Protein AF-A0A7S2VIK6-F1 (afdb_monomer_lite)

Foldseek 3Di:
DDALQRDPVSLVVVLVVLLPAAAVSNVVVQCVQCVPVDPRHPCCCLPPSHNDVVSSVSSVVSSVVRVVVNCVVVPVPPDPPPDDPPVVVPPPPPDDDDDDDDD

Sequence (103 aa):
RAGLHASRRKQQAVQRLILSTRAEQCTALKKCIDSTGTYHNLYKLVYYDISIPSIRNTVLSHIQRQSRCVREQEGFVAGIKVCSDIDDTLYSSGGKFPAGCDK

Organism: NCBI:txid1333877

pLDDT: mean 77.31, std 17.25, range [43.25, 95.62]

Secondary structure (DSSP, 8-state):
---GGG-HHHHHHHHHHHHH--THHHHHHHHHHHTT-SS--HHHIIIII---HHHHHHHHHHHHHHHHHHHHHS-TTS--------HHHH----S-S------

Radius of gyration: 18.11 Å; chains: 1; bounding box: 46×28×51 Å

Structure (mmCIF, N/CA/C/O backbone):
data_AF-A0A7S2VIK6-F1
#
_entry.id   AF-A0A7S2VIK6-F1
#
loop_
_atom_site.group_PDB
_atom_site.id
_atom_site.type_symbol
_atom_site.label_atom_id
_atom_site.label_alt_id
_atom_site.label_comp_id
_atom_site.label_asym_id
_atom_site.label_entity_id
_atom_site.label_seq_id
_atom_site.pdbx_PDB_ins_code
_atom_site.Cartn_x
_atom_site.Cartn_y
_atom_site.Cartn_z
_atom_site.occupancy
_atom_site.B_iso_or_equiv
_atom_site.auth_seq_id
_atom_site.auth_comp_id
_atom_site.auth_asym_id
_atom_site.auth_atom_id
_atom_site.pdbx_PDB_model_num
ATOM 1 N N . ARG A 1 1 ? 8.064 -10.177 -20.747 1.00 50.22 1 ARG A N 1
ATOM 2 C CA . ARG A 1 1 ? 6.891 -9.433 -20.206 1.00 50.22 1 ARG A CA 1
ATOM 3 C C . ARG A 1 1 ? 7.400 -8.384 -19.220 1.00 50.22 1 ARG A C 1
ATOM 5 O O . ARG A 1 1 ? 8.053 -8.773 -18.267 1.00 50.22 1 ARG A O 1
ATOM 12 N N . ALA A 1 2 ? 7.126 -7.091 -19.417 1.00 64.50 2 ALA A N 1
ATOM 13 C CA . ALA A 1 2 ? 7.516 -6.065 -18.442 1.00 64.50 2 ALA A CA 1
ATOM 14 C C . ALA A 1 2 ? 6.747 -6.249 -17.115 1.00 64.50 2 ALA A C 1
ATOM 16 O O . ALA A 1 2 ? 5.511 -6.374 -17.122 1.00 64.50 2 ALA A O 1
ATOM 17 N N . GLY A 1 3 ? 7.474 -6.308 -15.995 1.00 80.94 3 GLY A N 1
ATOM 18 C CA . GLY A 1 3 ? 6.917 -6.438 -14.644 1.00 80.94 3 GLY A CA 1
ATOM 19 C C . GLY A 1 3 ? 6.100 -5.214 -14.209 1.00 80.94 3 GLY A C 1
ATOM 20 O O . GLY A 1 3 ? 6.080 -4.194 -14.900 1.00 80.94 3 GLY A O 1
ATOM 21 N N . LEU A 1 4 ? 5.407 -5.313 -13.069 1.00 85.94 4 LEU A N 1
ATOM 22 C CA . LEU A 1 4 ? 4.638 -4.203 -12.481 1.00 85.94 4 LEU A CA 1
ATOM 23 C C . LEU A 1 4 ? 5.522 -2.956 -12.272 1.00 85.94 4 LEU A C 1
ATOM 25 O O . LEU A 1 4 ? 5.143 -1.856 -12.675 1.00 85.94 4 LEU A O 1
ATOM 29 N N . HIS A 1 5 ? 6.751 -3.167 -11.798 1.00 88.00 5 HIS A N 1
ATOM 30 C CA . HIS A 1 5 ? 7.761 -2.131 -11.573 1.00 88.00 5 HIS A CA 1
ATOM 31 C C . HIS A 1 5 ? 8.116 -1.302 -12.820 1.00 88.00 5 HIS A C 1
ATOM 33 O O . HIS A 1 5 ? 8.337 -0.098 -12.726 1.00 88.00 5 HIS A O 1
ATOM 39 N N . ALA A 1 6 ? 8.122 -1.913 -14.006 1.00 86.81 6 ALA A N 1
ATOM 40 C CA . ALA A 1 6 ? 8.502 -1.234 -15.248 1.00 86.81 6 ALA A CA 1
ATOM 41 C C . ALA A 1 6 ? 7.316 -0.567 -15.969 1.00 86.81 6 ALA A C 1
ATOM 43 O O . ALA A 1 6 ? 7.509 0.241 -16.873 1.00 86.81 6 ALA A O 1
ATOM 44 N N . SER A 1 7 ? 6.070 -0.910 -15.617 1.00 92.81 7 SER A N 1
ATOM 45 C CA . SER A 1 7 ? 4.889 -0.483 -16.372 1.00 92.81 7 SER A CA 1
ATOM 46 C C . SER A 1 7 ? 4.035 0.523 -15.607 1.00 92.81 7 SER A C 1
ATOM 48 O O . SER A 1 7 ? 3.258 0.159 -14.720 1.00 92.81 7 SER A O 1
ATOM 50 N N . ARG A 1 8 ? 4.072 1.786 -16.050 1.00 91.69 8 ARG A N 1
ATOM 51 C CA . ARG A 1 8 ? 3.228 2.866 -15.510 1.00 91.69 8 ARG A CA 1
ATOM 52 C C . ARG A 1 8 ? 1.738 2.520 -15.523 1.00 91.69 8 ARG A C 1
ATOM 54 O O . ARG A 1 8 ? 1.059 2.718 -14.521 1.00 91.69 8 ARG A O 1
ATOM 61 N N . ARG A 1 9 ? 1.231 1.947 -16.622 1.00 93.38 9 ARG A N 1
ATOM 62 C CA . ARG A 1 9 ? -0.186 1.560 -16.752 1.00 93.38 9 ARG A CA 1
ATOM 63 C C . ARG A 1 9 ? -0.597 0.523 -15.704 1.00 93.38 9 ARG A C 1
ATOM 65 O O . ARG A 1 9 ? -1.699 0.607 -15.166 1.00 93.38 9 ARG A O 1
ATOM 72 N N . LYS A 1 10 ? 0.274 -0.449 -15.406 1.00 93.00 10 LYS A N 1
ATOM 73 C CA . LYS A 1 10 ? 0.003 -1.458 -14.373 1.00 93.00 10 LYS A CA 1
ATOM 74 C C . LYS A 1 10 ? 0.023 -0.837 -12.976 1.00 93.00 10 LYS A C 1
ATOM 76 O O . LYS A 1 10 ? -0.885 -1.104 -12.198 1.00 93.00 10 LYS A O 1
ATOM 81 N N . GLN A 1 11 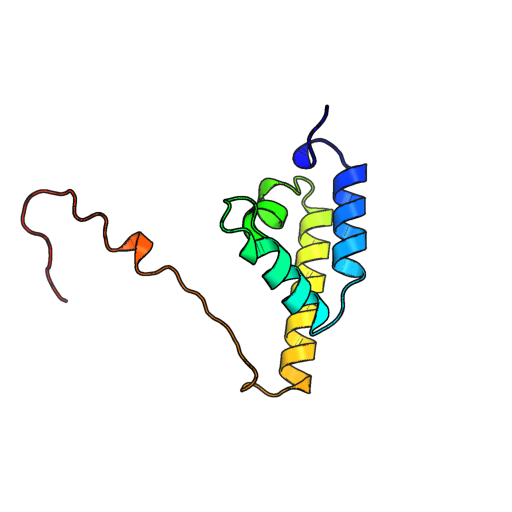? 0.969 0.057 -12.689 1.00 93.88 11 GLN A N 1
ATOM 82 C CA . GLN A 1 11 ? 1.003 0.779 -11.410 1.00 93.88 11 GLN A CA 1
ATOM 83 C C . GLN A 1 11 ? -0.229 1.671 -11.212 1.00 93.88 11 GLN A C 1
ATOM 85 O O . GLN A 1 11 ? -0.812 1.684 -10.135 1.00 93.88 11 GLN A O 1
ATOM 90 N N . GLN A 1 12 ? -0.699 2.346 -12.264 1.00 94.75 12 GLN A N 1
ATOM 91 C CA . GLN A 1 12 ? -1.952 3.110 -12.227 1.00 94.75 12 GLN A CA 1
ATOM 92 C C . GLN A 1 12 ? -3.190 2.217 -12.053 1.00 94.75 12 GLN A C 1
ATOM 94 O O . GLN A 1 12 ? -4.197 2.647 -11.494 1.00 94.75 12 GLN A O 1
ATOM 99 N N . ALA A 1 13 ? -3.163 0.977 -12.544 1.00 93.56 13 ALA A N 1
ATOM 100 C CA . ALA A 1 13 ? -4.231 0.019 -12.271 1.00 93.56 13 ALA A CA 1
ATOM 101 C C . ALA A 1 13 ? -4.242 -0.384 -10.788 1.00 93.56 13 ALA A C 1
ATOM 103 O O . ALA A 1 13 ? -5.298 -0.324 -10.167 1.00 93.56 13 ALA A O 1
ATOM 104 N N . VAL A 1 14 ? -3.074 -0.688 -10.208 1.00 92.75 14 VAL A N 1
ATOM 105 C CA . VAL A 1 14 ? -2.930 -0.961 -8.765 1.00 92.75 14 VAL A CA 1
ATOM 106 C C . VAL A 1 14 ? -3.405 0.227 -7.933 1.00 92.75 14 VAL A C 1
ATOM 108 O O . VAL A 1 14 ? -4.189 0.051 -7.007 1.00 92.75 14 VAL A O 1
ATOM 111 N N . GLN A 1 15 ? -3.010 1.445 -8.308 1.00 94.31 15 GLN A N 1
ATOM 112 C CA . GLN A 1 15 ? -3.493 2.670 -7.680 1.00 94.31 15 GLN A CA 1
ATOM 113 C C . GLN A 1 15 ? -5.022 2.725 -7.670 1.00 94.31 15 GLN A C 1
ATOM 115 O O . GLN A 1 15 ? -5.618 2.881 -6.612 1.00 94.31 15 GLN A O 1
ATOM 120 N N . ARG A 1 16 ? -5.668 2.561 -8.830 1.00 94.12 16 ARG A N 1
ATOM 121 C CA . ARG A 1 16 ? -7.134 2.602 -8.933 1.00 94.12 16 ARG A CA 1
ATOM 122 C C . ARG A 1 16 ? -7.810 1.530 -8.079 1.00 94.12 16 ARG A C 1
ATOM 124 O O . ARG A 1 16 ? -8.808 1.834 -7.437 1.00 94.12 16 ARG A O 1
ATOM 131 N N . LEU A 1 17 ? -7.250 0.321 -8.033 1.00 92.75 17 LEU A N 1
ATOM 132 C CA . LEU A 1 17 ? -7.753 -0.755 -7.177 1.00 92.75 17 LEU A CA 1
ATOM 133 C C . LEU A 1 17 ? -7.679 -0.364 -5.699 1.00 92.75 17 LEU A C 1
ATOM 135 O O . LEU A 1 17 ? -8.692 -0.412 -5.010 1.00 92.75 17 LEU A O 1
ATOM 139 N N . ILE A 1 18 ? -6.525 0.107 -5.220 1.00 91.69 18 ILE A N 1
ATOM 140 C CA . ILE A 1 18 ? -6.372 0.495 -3.811 1.00 91.69 18 ILE A CA 1
ATOM 141 C C . ILE A 1 18 ? -7.282 1.683 -3.471 1.00 91.69 18 ILE A C 1
ATOM 143 O O . ILE A 1 18 ? -7.980 1.651 -2.458 1.00 91.69 18 ILE A O 1
ATOM 147 N N . LEU A 1 19 ? -7.349 2.696 -4.340 1.00 93.25 19 LEU A N 1
ATOM 148 C CA . LEU A 1 19 ? -8.204 3.872 -4.142 1.00 93.25 19 LEU A CA 1
ATOM 149 C C . LEU A 1 19 ? -9.705 3.537 -4.161 1.00 93.25 19 LEU A C 1
ATOM 151 O O . LEU A 1 19 ? -10.494 4.282 -3.583 1.00 93.25 19 LEU A O 1
ATOM 155 N N . SER A 1 20 ? -10.103 2.433 -4.802 1.00 93.00 20 SER A N 1
ATOM 156 C CA . SER A 1 20 ? -11.495 1.966 -4.802 1.00 93.00 20 SER A CA 1
ATOM 157 C C . SER A 1 20 ? -11.929 1.346 -3.470 1.00 93.00 20 SER A C 1
ATOM 159 O O . SER A 1 20 ? -13.121 1.327 -3.173 1.00 93.00 20 SER A O 1
ATOM 161 N N . THR A 1 21 ? -10.981 0.891 -2.644 1.00 90.69 21 THR A N 1
ATOM 162 C CA . THR A 1 21 ? -11.284 0.300 -1.334 1.00 90.69 21 THR A CA 1
ATOM 163 C C . THR A 1 21 ? -11.507 1.366 -0.264 1.00 90.69 21 THR A C 1
ATOM 165 O O . THR A 1 21 ? -10.834 2.404 -0.252 1.00 90.69 21 THR A O 1
ATOM 168 N N . ARG A 1 22 ? -12.454 1.114 0.648 1.00 86.38 22 ARG A N 1
ATOM 169 C CA . ARG A 1 22 ? -12.796 2.022 1.754 1.00 86.38 22 ARG A CA 1
ATOM 170 C C . ARG A 1 22 ? -12.825 1.307 3.103 1.00 86.38 22 ARG A C 1
ATOM 172 O O . ARG A 1 22 ? -13.237 0.154 3.171 1.00 86.38 22 ARG A O 1
ATOM 179 N N . ALA A 1 23 ? -12.425 2.013 4.161 1.00 80.88 23 ALA A N 1
ATOM 180 C CA . ALA A 1 23 ? -12.496 1.577 5.558 1.00 80.88 23 ALA A CA 1
ATOM 181 C C . ALA A 1 23 ? -12.061 0.108 5.756 1.00 80.88 23 ALA A C 1
ATOM 183 O O . ALA A 1 23 ? -10.934 -0.254 5.408 1.00 80.88 23 ALA A O 1
ATOM 184 N N . GLU A 1 24 ? -12.952 -0.750 6.257 1.00 79.06 24 GLU A N 1
ATOM 185 C CA . GLU A 1 24 ? -12.701 -2.174 6.508 1.00 79.06 24 GLU A CA 1
ATOM 186 C C . GLU A 1 24 ? -12.233 -2.953 5.273 1.00 79.06 24 GLU A C 1
ATOM 188 O O . GLU A 1 24 ? -11.445 -3.892 5.397 1.00 79.06 24 GLU A O 1
ATOM 193 N N . GLN A 1 25 ? -12.638 -2.544 4.067 1.00 83.94 25 GLN A N 1
ATOM 194 C CA . GLN A 1 25 ? -12.192 -3.182 2.826 1.00 83.94 25 GLN A CA 1
ATOM 195 C C . GLN A 1 25 ? -10.692 -2.986 2.598 1.00 83.94 25 GLN A C 1
ATOM 197 O O . GLN A 1 25 ? -10.051 -3.842 1.995 1.00 83.94 25 GLN A O 1
ATOM 202 N N . CYS A 1 26 ? -10.112 -1.892 3.102 1.00 83.75 26 CYS A N 1
ATOM 203 C CA . CYS A 1 26 ? -8.666 -1.685 3.067 1.00 83.75 26 CYS A CA 1
ATOM 204 C C . CYS A 1 26 ? -7.952 -2.698 3.979 1.00 83.75 26 CYS A C 1
ATOM 206 O O . CYS A 1 26 ? -6.903 -3.237 3.623 1.00 83.75 26 CYS A O 1
ATOM 208 N N . THR A 1 27 ? -8.550 -3.014 5.131 1.00 82.81 27 THR A N 1
ATOM 209 C CA . THR A 1 27 ? -8.056 -4.044 6.055 1.00 82.81 27 THR A CA 1
ATOM 210 C C . THR A 1 27 ? -8.220 -5.446 5.473 1.00 82.81 27 THR A C 1
ATOM 212 O O . THR A 1 27 ? -7.297 -6.255 5.567 1.00 82.81 27 THR A O 1
ATOM 215 N N . ALA A 1 28 ? -9.359 -5.741 4.842 1.00 85.38 28 ALA A N 1
ATOM 216 C CA . ALA A 1 28 ? -9.588 -7.002 4.143 1.00 85.38 28 ALA A CA 1
ATOM 217 C C . ALA A 1 28 ? -8.592 -7.183 2.989 1.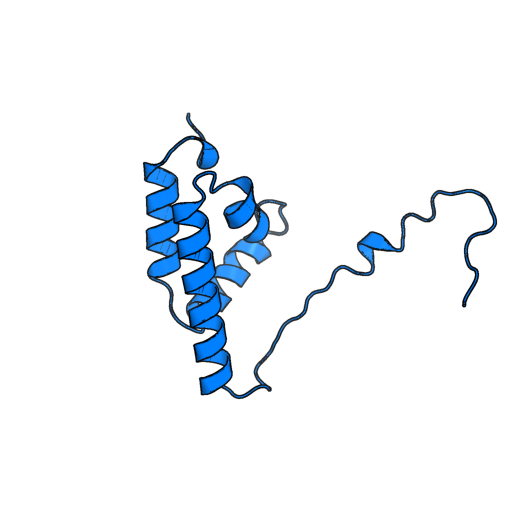00 85.38 28 ALA A C 1
ATOM 219 O O . ALA A 1 28 ? -7.949 -8.224 2.904 1.00 85.38 28 ALA A O 1
ATOM 220 N N . LEU A 1 29 ? -8.375 -6.142 2.176 1.00 87.00 29 LEU A N 1
ATOM 221 C CA . LEU A 1 29 ? -7.390 -6.150 1.095 1.00 87.00 29 LEU A CA 1
ATOM 222 C C . LEU A 1 29 ? -5.983 -6.449 1.622 1.00 87.00 29 LEU A C 1
ATOM 224 O O . LEU A 1 29 ? -5.304 -7.320 1.082 1.00 87.00 29 LEU A O 1
ATOM 228 N N . LYS A 1 30 ? -5.561 -5.768 2.697 1.00 86.62 30 LYS A N 1
ATOM 229 C CA . LYS A 1 30 ? -4.273 -6.038 3.348 1.00 86.62 30 LYS A CA 1
ATOM 230 C C . LYS A 1 30 ? -4.172 -7.498 3.782 1.00 86.62 30 LYS A C 1
ATOM 232 O O . LYS A 1 30 ? -3.198 -8.157 3.439 1.00 86.62 30 LYS A O 1
ATOM 237 N N . LYS A 1 31 ? -5.183 -8.008 4.494 1.00 86.44 31 LYS A N 1
ATOM 238 C CA . LYS A 1 31 ? -5.214 -9.401 4.961 1.00 86.44 31 LYS A CA 1
ATOM 239 C C . LYS A 1 31 ? -5.122 -10.385 3.797 1.00 86.44 31 LYS A C 1
ATOM 241 O O . LYS A 1 31 ? -4.323 -11.298 3.889 1.00 86.44 31 LYS A O 1
ATOM 246 N N . CYS A 1 32 ? -5.872 -10.181 2.714 1.00 87.12 32 CYS A N 1
ATOM 247 C CA . CYS A 1 32 ? -5.849 -11.064 1.546 1.00 87.12 32 CYS A CA 1
ATOM 248 C C . CYS A 1 32 ? -4.484 -11.105 0.845 1.00 87.12 32 CYS A C 1
ATOM 250 O O . CYS A 1 32 ? -4.081 -12.156 0.357 1.00 87.12 32 CYS A O 1
ATOM 252 N N . ILE A 1 33 ? -3.782 -9.970 0.770 1.00 87.12 33 ILE A N 1
ATOM 253 C CA . ILE A 1 33 ? -2.446 -9.911 0.163 1.00 87.12 33 ILE A CA 1
ATOM 254 C C . ILE A 1 33 ? -1.422 -10.581 1.090 1.00 87.12 33 ILE A C 1
ATOM 256 O O . ILE A 1 33 ? -0.649 -11.439 0.659 1.00 87.12 33 ILE A O 1
ATOM 260 N N . ASP A 1 34 ? -1.449 -10.225 2.374 1.00 86.69 34 ASP A N 1
ATOM 261 C CA . ASP A 1 34 ? -0.464 -10.681 3.354 1.00 86.69 34 ASP A CA 1
ATOM 262 C C . ASP A 1 34 ? -0.681 -12.153 3.771 1.00 86.69 34 ASP A C 1
ATOM 264 O O . ASP 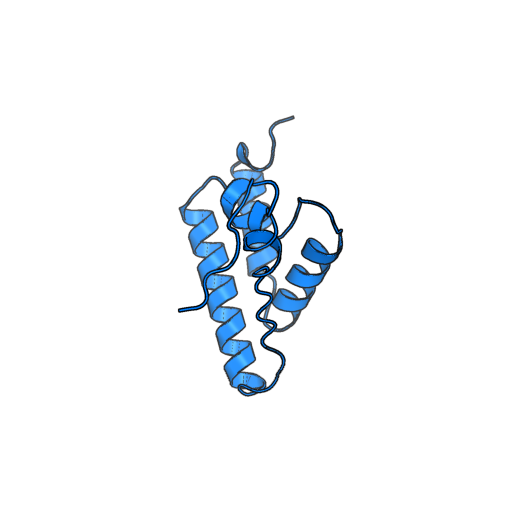A 1 34 ? 0.268 -12.825 4.164 1.00 86.69 34 ASP A O 1
ATOM 268 N N . SER A 1 35 ? -1.893 -12.707 3.629 1.00 85.00 35 SER A N 1
ATOM 269 C CA . SER A 1 35 ? -2.209 -14.097 4.005 1.00 85.00 35 SER A CA 1
ATOM 270 C C . SER A 1 35 ? -1.613 -15.156 3.079 1.00 85.00 35 SER A C 1
ATOM 272 O O . SER A 1 35 ? -1.782 -16.345 3.330 1.00 85.00 35 SER A O 1
ATOM 274 N N . THR A 1 36 ? -0.945 -14.761 1.993 1.00 80.94 36 THR A N 1
ATOM 275 C CA . THR A 1 36 ? -0.337 -15.716 1.055 1.00 80.94 36 THR A CA 1
ATOM 276 C C . THR A 1 36 ? 0.875 -16.444 1.641 1.00 80.94 36 THR A C 1
ATOM 278 O O . THR A 1 36 ? 1.291 -17.450 1.075 1.00 80.94 36 THR A O 1
ATOM 281 N N . GLY A 1 37 ? 1.456 -15.952 2.745 1.00 76.19 37 GLY A N 1
ATOM 282 C CA . GLY A 1 37 ? 2.666 -16.530 3.348 1.00 76.19 37 GLY A CA 1
ATOM 283 C C . GLY A 1 37 ? 3.904 -16.425 2.449 1.00 76.19 37 GLY A C 1
ATOM 284 O O . GLY A 1 37 ? 4.914 -17.077 2.691 1.00 76.19 37 GLY A O 1
ATOM 285 N N . THR A 1 38 ? 3.826 -15.617 1.389 1.00 84.38 38 THR A N 1
ATOM 286 C CA . THR A 1 38 ? 4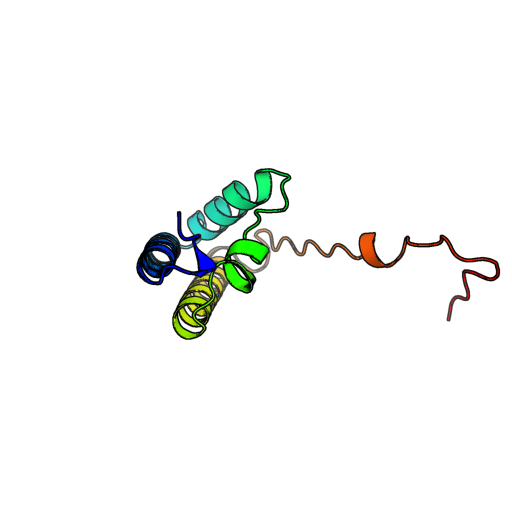.929 -15.370 0.460 1.00 84.38 38 THR A CA 1
ATOM 287 C C . THR A 1 38 ? 5.539 -13.995 0.708 1.00 84.38 38 THR A C 1
ATOM 289 O O . THR A 1 38 ? 4.925 -13.114 1.307 1.00 84.38 38 THR A O 1
ATOM 292 N N . TYR A 1 39 ? 6.723 -13.752 0.145 1.00 84.44 39 TYR A N 1
ATOM 293 C CA . TYR A 1 39 ? 7.337 -12.421 0.146 1.00 84.44 39 TYR A CA 1
ATOM 294 C C . TYR A 1 39 ? 6.562 -11.377 -0.696 1.00 84.44 39 TYR A C 1
ATOM 296 O O . TYR A 1 39 ? 6.899 -10.192 -0.682 1.00 84.44 39 TYR A O 1
ATOM 304 N N . HIS A 1 40 ? 5.525 -11.785 -1.443 1.00 86.00 40 HIS A N 1
ATOM 305 C CA . HIS A 1 40 ? 4.630 -10.890 -2.183 1.00 86.00 40 HIS A CA 1
ATOM 306 C C . HIS A 1 40 ? 3.541 -10.305 -1.272 1.00 86.00 40 HIS A C 1
ATOM 308 O O . HIS A 1 40 ? 2.352 -10.554 -1.452 1.00 86.00 40 HIS A O 1
ATOM 314 N N . ASN A 1 41 ? 3.968 -9.502 -0.302 1.00 88.19 41 ASN A N 1
ATOM 315 C CA . ASN A 1 41 ? 3.096 -8.830 0.657 1.00 88.19 41 ASN A CA 1
ATOM 316 C C . ASN A 1 41 ? 2.805 -7.369 0.257 1.00 88.19 41 ASN A C 1
ATOM 318 O O . ASN A 1 41 ? 3.372 -6.826 -0.701 1.00 88.19 41 ASN A O 1
ATOM 322 N N . LEU A 1 42 ? 1.919 -6.705 1.007 1.00 88.94 42 LEU A N 1
ATOM 323 C CA . LEU A 1 42 ? 1.545 -5.314 0.744 1.00 88.94 42 LEU A CA 1
ATOM 324 C C . LEU A 1 42 ? 2.747 -4.360 0.851 1.00 88.94 42 LEU A C 1
ATOM 326 O O . LEU A 1 42 ? 2.819 -3.372 0.120 1.00 88.94 42 LEU A O 1
ATOM 330 N N . TYR A 1 43 ? 3.710 -4.667 1.724 1.00 89.00 43 TYR A N 1
ATOM 331 C CA . TYR A 1 43 ? 4.940 -3.889 1.868 1.00 89.00 43 TYR A CA 1
ATOM 332 C C . TYR A 1 43 ? 5.768 -3.914 0.576 1.00 89.00 43 TYR A C 1
ATOM 334 O O . TYR A 1 43 ? 6.090 -2.854 0.030 1.00 89.00 43 TYR A O 1
ATOM 342 N N . LYS A 1 44 ? 6.026 -5.104 0.022 1.00 89.62 44 LYS A N 1
ATOM 343 C CA . LYS A 1 44 ? 6.713 -5.258 -1.262 1.00 89.62 44 LYS A CA 1
ATOM 344 C C . LYS A 1 44 ? 5.953 -4.548 -2.383 1.00 89.62 44 LYS A C 1
ATOM 346 O O . LYS A 1 44 ? 6.563 -3.807 -3.154 1.00 89.62 44 LYS A O 1
ATOM 351 N N . LEU A 1 45 ? 4.628 -4.706 -2.434 1.00 90.31 45 LEU A N 1
ATOM 352 C CA . LEU A 1 45 ? 3.793 -4.063 -3.448 1.00 90.31 45 LEU A CA 1
ATOM 353 C C . LEU A 1 45 ? 3.966 -2.535 -3.444 1.00 90.31 45 LEU A C 1
ATOM 355 O O . LEU A 1 45 ? 4.160 -1.928 -4.496 1.00 90.31 45 LEU A O 1
ATOM 359 N N . VAL A 1 46 ? 3.912 -1.908 -2.267 1.00 91.44 46 VAL A N 1
ATOM 360 C CA . VAL A 1 46 ? 3.937 -0.444 -2.134 1.00 91.44 46 VAL A CA 1
ATOM 361 C C . VAL A 1 46 ? 5.341 0.138 -2.291 1.00 91.44 46 VAL A C 1
ATOM 363 O O . VAL A 1 46 ? 5.496 1.165 -2.952 1.00 91.44 46 VAL A O 1
ATOM 366 N N . TYR A 1 47 ? 6.358 -0.483 -1.693 1.00 89.56 47 TYR A N 1
ATOM 367 C CA . TYR A 1 47 ? 7.703 0.096 -1.641 1.00 89.56 47 TYR A CA 1
ATOM 368 C C . TYR A 1 47 ? 8.621 -0.361 -2.774 1.00 89.56 47 TYR A C 1
ATOM 370 O O . TYR A 1 47 ? 9.487 0.414 -3.180 1.00 89.56 47 TYR A O 1
ATOM 378 N N . TYR A 1 48 ? 8.411 -1.565 -3.312 1.00 90.38 48 TYR A N 1
ATOM 379 C CA . TYR A 1 48 ? 9.275 -2.149 -4.338 1.00 90.38 48 TYR A CA 1
ATOM 380 C C . TYR A 1 48 ? 8.576 -2.248 -5.691 1.00 90.38 48 TYR A C 1
ATOM 382 O O . TYR A 1 48 ? 9.151 -1.844 -6.698 1.00 90.38 48 TYR A O 1
ATOM 390 N N . ASP A 1 49 ? 7.339 -2.747 -5.757 1.00 91.25 49 ASP A N 1
ATOM 391 C CA . ASP A 1 49 ? 6.682 -2.976 -7.051 1.00 91.25 49 ASP A CA 1
ATOM 392 C C . ASP A 1 49 ? 6.091 -1.690 -7.667 1.00 91.25 49 ASP A C 1
ATOM 394 O O . ASP A 1 49 ? 6.009 -1.579 -8.894 1.00 91.25 49 ASP A O 1
ATOM 398 N N . ILE A 1 50 ? 5.714 -0.696 -6.854 1.00 93.00 50 ILE A N 1
ATOM 399 C CA . ILE A 1 50 ? 5.372 0.658 -7.320 1.00 93.00 50 ILE A CA 1
ATOM 400 C C . ILE A 1 50 ? 6.648 1.507 -7.357 1.00 93.00 50 ILE A C 1
ATOM 402 O O . ILE A 1 50 ? 7.094 2.046 -6.345 1.00 93.00 50 ILE A O 1
ATOM 406 N N . SER A 1 51 ? 7.223 1.657 -8.550 1.00 93.56 51 SER A N 1
ATOM 407 C CA . SER A 1 51 ? 8.436 2.457 -8.755 1.00 93.56 51 SER A CA 1
ATOM 408 C C . SER A 1 51 ? 8.173 3.962 -8.800 1.00 93.56 51 SER A C 1
ATOM 410 O O . SER A 1 51 ? 9.052 4.747 -8.454 1.00 93.56 51 SER A O 1
ATOM 412 N N . ILE A 1 52 ? 6.971 4.385 -9.209 1.00 94.38 52 ILE A N 1
ATOM 413 C CA . ILE A 1 52 ? 6.648 5.799 -9.425 1.00 94.38 52 ILE A CA 1
ATOM 414 C C . ILE A 1 52 ? 6.277 6.468 -8.087 1.00 94.38 52 ILE A C 1
ATOM 416 O O . ILE A 1 52 ? 5.218 6.155 -7.526 1.00 94.38 52 ILE A O 1
ATOM 420 N N . PRO A 1 53 ? 7.063 7.449 -7.592 1.00 93.69 53 PRO A N 1
ATOM 421 C CA . PRO A 1 53 ? 6.849 8.034 -6.265 1.00 93.69 53 PRO A CA 1
ATOM 422 C C . PRO A 1 53 ? 5.497 8.735 -6.100 1.00 93.69 53 PRO A C 1
ATOM 424 O O . PRO A 1 53 ? 4.879 8.629 -5.046 1.00 93.69 53 PRO A O 1
ATOM 427 N N . SER A 1 54 ? 4.994 9.413 -7.136 1.00 95.62 54 SER A N 1
ATOM 428 C CA . SER A 1 54 ? 3.695 10.100 -7.079 1.00 95.62 54 SER A CA 1
ATOM 429 C C . SER A 1 54 ? 2.523 9.130 -6.896 1.00 95.62 54 SER A C 1
ATOM 431 O O . SER A 1 54 ? 1.599 9.400 -6.124 1.00 95.62 54 SER A O 1
ATOM 433 N N . ILE A 1 55 ? 2.584 7.967 -7.554 1.00 93.88 55 ILE A N 1
ATOM 434 C CA . ILE A 1 55 ? 1.601 6.891 -7.397 1.00 93.88 55 ILE A CA 1
ATOM 435 C C . ILE A 1 55 ? 1.693 6.307 -5.988 1.00 93.88 55 ILE A C 1
ATOM 437 O O . ILE A 1 55 ? 0.673 6.198 -5.306 1.00 93.88 55 ILE A O 1
ATOM 441 N N . ARG A 1 56 ? 2.911 5.989 -5.530 1.00 95.12 56 ARG A N 1
ATOM 442 C CA . ARG A 1 56 ? 3.154 5.455 -4.185 1.00 95.12 56 ARG A CA 1
ATOM 443 C C . ARG A 1 56 ? 2.625 6.390 -3.100 1.00 95.12 56 ARG A C 1
ATOM 445 O O . ARG A 1 56 ? 1.893 5.944 -2.225 1.00 95.12 56 ARG A O 1
ATOM 452 N N . ASN A 1 57 ? 2.930 7.682 -3.189 1.00 94.88 57 ASN A N 1
ATOM 453 C CA . ASN A 1 57 ? 2.478 8.674 -2.215 1.00 94.88 57 ASN A CA 1
ATOM 454 C C . ASN A 1 57 ? 0.951 8.782 -2.196 1.00 94.88 57 ASN A C 1
ATOM 456 O O . ASN A 1 57 ? 0.360 8.816 -1.126 1.00 94.88 57 ASN A O 1
ATOM 460 N N . THR A 1 58 ? 0.298 8.737 -3.361 1.00 95.56 58 THR A N 1
ATOM 461 C CA . THR A 1 58 ? -1.171 8.764 -3.436 1.00 95.56 58 THR A CA 1
ATOM 462 C C . THR A 1 58 ? -1.795 7.529 -2.778 1.00 95.56 58 THR A C 1
ATOM 464 O O . THR A 1 58 ? -2.775 7.643 -2.043 1.00 95.56 58 THR A O 1
ATOM 467 N N . VAL A 1 59 ? -1.214 6.348 -3.010 1.00 92.94 59 VAL A N 1
ATOM 468 C CA . VAL A 1 59 ? -1.627 5.095 -2.363 1.00 92.94 59 VAL A CA 1
ATOM 469 C C . VAL A 1 59 ? -1.453 5.182 -0.843 1.00 92.94 59 VAL A C 1
ATOM 471 O O . VAL A 1 59 ? -2.396 4.896 -0.108 1.00 92.94 59 VAL A O 1
ATOM 474 N N . LEU A 1 60 ? -0.288 5.633 -0.367 1.00 92.75 60 LEU A N 1
ATOM 475 C CA . LEU A 1 60 ? 0.002 5.786 1.061 1.00 92.75 60 LEU A CA 1
ATOM 476 C C . LEU A 1 60 ? -0.941 6.788 1.737 1.00 92.75 60 LEU A C 1
ATOM 478 O O . LEU A 1 60 ? -1.502 6.480 2.786 1.00 92.75 60 LEU A O 1
ATOM 482 N N . SER A 1 61 ? -1.169 7.954 1.127 1.00 93.44 61 SER A N 1
ATOM 483 C CA . SER A 1 61 ? -2.098 8.961 1.650 1.00 93.44 61 SER A CA 1
ATOM 484 C C . SER A 1 61 ? -3.530 8.433 1.724 1.00 93.44 61 SER A C 1
ATOM 486 O O . SER A 1 61 ? -4.234 8.710 2.695 1.00 93.44 61 SER A O 1
ATOM 488 N N . HIS A 1 62 ? -3.969 7.641 0.738 1.00 92.50 62 HIS A N 1
ATOM 489 C CA . HIS A 1 62 ? -5.290 7.009 0.779 1.00 92.50 62 HIS A CA 1
ATOM 490 C C . HIS A 1 62 ? -5.401 6.002 1.921 1.00 92.50 62 HIS A C 1
ATOM 492 O O . HIS A 1 62 ? -6.341 6.102 2.707 1.00 92.50 62 HIS A O 1
ATOM 498 N N . ILE A 1 63 ? -4.431 5.090 2.055 1.00 88.44 63 ILE A N 1
ATOM 499 C CA . ILE A 1 63 ? -4.400 4.102 3.144 1.00 88.44 63 ILE A CA 1
ATOM 500 C C . ILE A 1 63 ? -4.405 4.819 4.497 1.00 88.44 63 ILE A C 1
ATOM 502 O O . ILE A 1 63 ? -5.244 4.523 5.339 1.00 88.44 63 ILE A O 1
ATOM 506 N N . GLN A 1 64 ? -3.542 5.822 4.686 1.00 88.56 64 GLN A N 1
ATOM 507 C CA . GLN A 1 64 ? -3.477 6.592 5.928 1.00 88.56 64 GLN A CA 1
ATOM 508 C C . GLN A 1 64 ? -4.814 7.268 6.254 1.00 88.56 64 GLN A C 1
ATOM 510 O O . GLN A 1 64 ? -5.255 7.240 7.404 1.00 88.56 64 GLN A O 1
ATOM 515 N N . ARG A 1 65 ? -5.476 7.858 5.252 1.00 88.69 65 ARG A N 1
ATOM 516 C CA . ARG A 1 65 ? -6.797 8.471 5.413 1.00 88.69 65 ARG A CA 1
ATOM 517 C C . ARG A 1 65 ? -7.84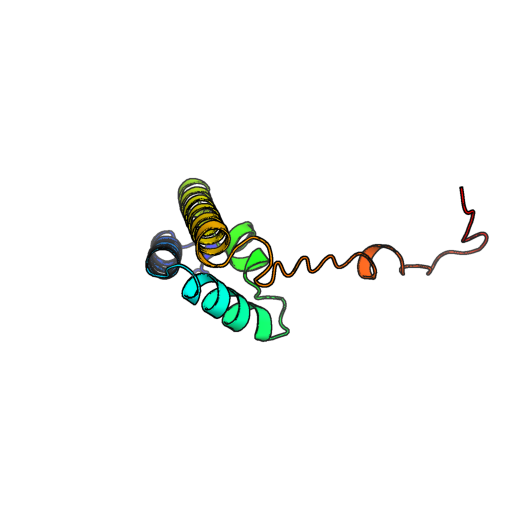7 7.436 5.814 1.00 88.69 65 ARG A C 1
ATOM 519 O O . ARG A 1 65 ? -8.593 7.691 6.750 1.00 88.69 65 ARG A O 1
ATOM 526 N N . GLN A 1 66 ? -7.888 6.276 5.153 1.00 87.69 66 GLN A N 1
ATOM 527 C CA . GLN A 1 66 ? -8.828 5.205 5.507 1.00 87.69 66 GLN A CA 1
ATOM 528 C C . GLN A 1 66 ? -8.581 4.674 6.923 1.00 87.69 66 GLN A C 1
ATOM 530 O O . GLN A 1 66 ? -9.536 4.516 7.676 1.00 87.69 66 GLN A O 1
ATOM 535 N N . SER A 1 67 ? -7.320 4.489 7.322 1.00 81.44 67 SER A N 1
ATOM 536 C CA . SER A 1 67 ? -6.973 4.066 8.682 1.00 81.44 67 SER A CA 1
ATOM 537 C C . SER A 1 67 ? -7.440 5.062 9.744 1.00 81.44 67 SER A C 1
ATOM 539 O O . SER A 1 67 ? -7.868 4.648 10.816 1.00 81.44 67 SER A O 1
ATOM 541 N N . ARG A 1 68 ? -7.379 6.374 9.471 1.00 83.94 68 ARG A N 1
ATOM 542 C CA . ARG A 1 68 ? -7.915 7.397 10.387 1.00 83.94 68 ARG A CA 1
ATOM 543 C C . ARG A 1 68 ? -9.435 7.311 10.499 1.00 83.94 68 ARG A C 1
ATOM 545 O O . ARG A 1 68 ? -9.927 7.248 11.617 1.00 83.94 68 ARG A O 1
ATOM 552 N N . CYS A 1 69 ? -10.145 7.208 9.373 1.00 82.75 69 CYS A N 1
ATOM 553 C CA . CYS A 1 69 ? -11.603 7.068 9.378 1.00 82.75 69 CYS A CA 1
ATOM 554 C C . CYS A 1 69 ? -12.062 5.844 10.187 1.00 82.75 69 CYS A C 1
ATOM 556 O O . CYS A 1 69 ? -12.983 5.961 10.983 1.00 82.75 69 CYS A O 1
ATOM 558 N N . VAL A 1 70 ? -11.389 4.695 10.042 1.00 77.56 70 VAL A N 1
ATOM 559 C CA . VAL A 1 70 ? -11.709 3.488 10.828 1.00 77.56 70 VAL A CA 1
ATOM 560 C C . VAL A 1 70 ? -11.478 3.721 12.323 1.00 77.56 70 VAL A C 1
ATOM 562 O O . VAL A 1 70 ? -12.321 3.357 13.133 1.00 77.56 70 VAL A O 1
ATOM 565 N N . ARG A 1 71 ? -10.372 4.375 12.705 1.00 74.19 71 ARG A N 1
ATOM 566 C CA . ARG A 1 71 ? -10.080 4.690 14.118 1.00 74.19 71 ARG A CA 1
ATOM 567 C C . ARG A 1 71 ? -11.091 5.650 14.743 1.00 74.19 71 ARG A C 1
ATOM 569 O O . ARG A 1 71 ? -11.345 5.558 15.939 1.00 74.19 71 ARG A O 1
ATOM 576 N N . GLU A 1 72 ? -11.616 6.584 13.956 1.00 76.19 72 GLU A N 1
ATOM 577 C CA . GLU A 1 72 ? -12.648 7.530 14.388 1.00 76.19 72 GLU A CA 1
ATOM 578 C C . GLU A 1 72 ? -14.020 6.855 14.521 1.00 76.19 72 GLU A C 1
ATOM 580 O O . GLU A 1 72 ? -14.757 7.176 15.447 1.00 76.19 72 GLU A O 1
ATOM 585 N N . GLN A 1 73 ? -14.350 5.910 13.633 1.00 72.94 73 GLN A N 1
ATOM 586 C CA . GLN A 1 73 ? -15.641 5.213 13.620 1.00 72.94 73 GLN A CA 1
ATOM 587 C C . GLN A 1 73 ? -15.750 4.109 14.679 1.00 72.94 73 GLN A C 1
ATOM 589 O O . GLN A 1 73 ? -16.766 4.018 15.358 1.00 72.94 73 GLN A O 1
ATOM 594 N N . GLU A 1 74 ? -14.706 3.299 14.845 1.00 67.12 74 GLU A N 1
ATOM 595 C CA . GLU A 1 74 ? -14.730 2.105 15.704 1.00 67.12 74 GLU A CA 1
ATOM 596 C C . GLU A 1 74 ? -14.137 2.350 17.110 1.00 67.12 74 GLU A C 1
ATOM 598 O O . GLU A 1 74 ? -14.072 1.455 17.955 1.00 67.12 74 GLU A O 1
ATOM 603 N N . GLY A 1 75 ? -13.666 3.572 17.374 1.00 59.53 75 GLY A N 1
ATOM 604 C CA . GLY A 1 75 ? -12.905 3.906 18.573 1.00 59.53 75 GLY A CA 1
ATOM 605 C C . GLY A 1 75 ? -11.503 3.280 18.581 1.00 59.53 75 GLY A C 1
ATOM 606 O O . GLY A 1 75 ? -11.181 2.349 17.845 1.00 59.53 75 GLY A O 1
ATOM 607 N N . PHE A 1 76 ? -10.620 3.785 19.448 1.00 55.31 76 PHE A N 1
ATOM 608 C CA . PHE A 1 76 ? -9.220 3.332 19.574 1.00 55.31 76 PHE A CA 1
ATOM 609 C C . PHE A 1 76 ? -9.043 1.819 19.840 1.00 55.31 76 PHE A C 1
ATOM 611 O O . PHE A 1 76 ? -7.923 1.317 19.752 1.00 55.31 76 PHE A O 1
ATOM 618 N N . VAL A 1 77 ? -10.121 1.108 20.183 1.00 51.94 77 VAL A N 1
ATOM 619 C CA . VAL A 1 77 ? -10.118 -0.261 20.715 1.00 51.94 77 VAL A CA 1
ATOM 620 C C . VAL A 1 77 ? -10.303 -1.325 19.623 1.00 51.94 77 VAL A C 1
ATOM 622 O O . VAL A 1 77 ? -9.917 -2.477 19.824 1.00 51.94 77 VAL A O 1
ATOM 625 N N . ALA A 1 78 ? -10.796 -0.973 18.431 1.00 49.38 78 ALA A N 1
ATOM 626 C CA . ALA A 1 78 ? -10.961 -1.934 17.341 1.00 49.38 78 ALA A CA 1
ATOM 627 C C . ALA A 1 78 ? -9.637 -2.214 16.607 1.00 49.38 78 ALA A C 1
ATOM 629 O O . ALA A 1 78 ? -9.359 -1.726 15.513 1.00 49.38 78 ALA A O 1
ATOM 630 N N . GLY A 1 79 ? -8.802 -3.046 17.232 1.00 55.66 79 GLY A N 1
ATOM 631 C CA . GLY A 1 79 ? -7.860 -3.912 16.527 1.00 55.66 79 GLY A CA 1
ATOM 632 C C . GLY A 1 79 ? -6.738 -3.212 15.760 1.00 55.66 79 GLY A C 1
ATOM 633 O O . GLY A 1 79 ? -6.493 -3.544 14.596 1.00 55.66 79 GLY A O 1
ATOM 634 N N . ILE A 1 80 ? -5.984 -2.316 16.408 1.00 57.97 80 ILE A N 1
ATOM 635 C CA . ILE A 1 80 ? -4.647 -1.972 15.907 1.00 57.97 80 ILE A CA 1
ATOM 636 C C . ILE A 1 80 ? -3.769 -3.226 16.036 1.00 57.97 80 ILE A C 1
ATOM 638 O O . ILE A 1 80 ? -3.236 -3.525 17.101 1.00 57.97 80 ILE A O 1
ATOM 642 N N . LYS A 1 81 ? -3.600 -3.973 14.941 1.00 57.28 81 LYS A N 1
ATOM 643 C CA . LYS A 1 81 ? -2.551 -4.993 14.845 1.00 57.28 81 LYS A CA 1
ATOM 644 C C . LYS A 1 81 ? -1.217 -4.300 14.583 1.00 57.28 81 LYS A C 1
ATOM 646 O O . LYS A 1 81 ? -0.843 -4.080 13.433 1.00 57.28 81 LYS A O 1
ATOM 651 N N . VAL A 1 82 ? -0.516 -3.940 15.654 1.00 57.12 82 VAL A N 1
ATOM 652 C CA . VAL A 1 82 ? 0.921 -3.657 15.593 1.00 57.12 82 VAL A CA 1
ATOM 653 C C . VAL A 1 82 ? 1.632 -5.013 15.566 1.00 57.12 82 VAL A C 1
ATOM 655 O O . VAL A 1 82 ? 1.909 -5.588 16.610 1.00 57.12 82 VAL A O 1
ATOM 658 N N . CYS A 1 83 ? 1.850 -5.580 14.377 1.00 57.41 83 CYS A N 1
ATOM 659 C CA . CYS A 1 83 ? 2.756 -6.722 14.225 1.00 57.41 83 CYS A CA 1
ATOM 660 C C . CYS A 1 83 ? 4.167 -6.166 14.053 1.00 57.41 83 CYS A C 1
ATOM 662 O O . CYS A 1 83 ? 4.539 -5.761 12.952 1.00 57.41 83 CYS A O 1
ATOM 664 N N . SER A 1 84 ? 4.907 -6.099 15.153 1.00 46.97 84 SER A N 1
ATOM 665 C CA . SER A 1 84 ? 6.343 -5.859 15.122 1.00 46.97 84 SER A CA 1
ATOM 666 C C . SER A 1 84 ? 7.043 -7.217 15.136 1.00 46.97 84 SER A C 1
ATOM 668 O O . SER A 1 84 ? 7.007 -7.896 16.157 1.00 46.97 84 SER A O 1
ATOM 670 N N . ASP A 1 85 ? 7.673 -7.599 14.024 1.00 50.03 85 ASP A N 1
ATOM 671 C CA . ASP A 1 85 ? 8.702 -8.652 13.991 1.00 50.03 85 ASP A CA 1
ATOM 672 C C . ASP A 1 85 ? 9.953 -8.132 14.714 1.00 50.03 85 ASP A C 1
ATOM 674 O O . ASP A 1 85 ? 10.942 -7.739 14.100 1.00 50.03 85 ASP A O 1
ATOM 678 N N . ILE A 1 86 ? 9.880 -8.021 16.040 1.00 53.22 86 ILE A N 1
ATOM 679 C CA . ILE A 1 86 ? 11.052 -7.699 16.865 1.00 53.22 86 ILE A CA 1
ATOM 680 C C . ILE A 1 86 ? 11.911 -8.960 17.051 1.00 53.22 86 ILE A C 1
ATOM 682 O O . ILE A 1 86 ? 13.138 -8.861 17.104 1.00 53.22 86 ILE A O 1
ATOM 686 N N . ASP A 1 87 ? 11.300 -10.146 17.039 1.00 50.62 87 ASP A N 1
ATOM 687 C CA . ASP A 1 87 ? 11.993 -11.409 17.316 1.00 50.62 87 ASP A CA 1
ATOM 688 C C . ASP A 1 87 ? 12.909 -11.869 16.165 1.00 50.62 87 ASP A C 1
ATOM 690 O O . ASP A 1 87 ? 13.997 -12.389 16.423 1.00 50.62 87 ASP A O 1
ATOM 694 N N . ASP A 1 88 ? 12.568 -11.554 14.909 1.00 52.38 88 ASP A N 1
ATOM 695 C CA . ASP A 1 88 ? 13.426 -11.819 13.738 1.00 52.38 88 ASP A CA 1
ATOM 696 C C . ASP A 1 88 ? 14.710 -10.964 13.723 1.00 52.38 88 ASP A C 1
ATOM 698 O O . ASP A 1 88 ? 15.675 -11.286 13.027 1.00 52.38 88 ASP A O 1
ATOM 702 N N . THR A 1 89 ? 14.758 -9.879 14.508 1.00 52.28 89 THR A N 1
ATOM 703 C CA . THR A 1 89 ? 15.935 -8.994 14.601 1.00 52.28 89 THR A CA 1
ATOM 704 C C . THR A 1 89 ? 16.818 -9.229 15.826 1.00 52.28 89 THR A C 1
ATOM 706 O O . THR A 1 89 ? 17.924 -8.692 15.873 1.00 52.28 89 THR A O 1
ATOM 709 N N . LEU A 1 90 ? 16.386 -10.045 16.795 1.00 48.66 90 LEU A N 1
ATOM 710 C CA . LEU A 1 90 ? 17.158 -10.321 18.015 1.00 48.66 90 LEU A CA 1
ATOM 711 C C . LEU A 1 90 ? 17.758 -11.732 18.058 1.00 48.66 90 LEU A C 1
ATOM 713 O O . LEU A 1 90 ? 18.757 -11.939 18.747 1.00 48.66 90 LEU A O 1
ATOM 717 N N . TYR A 1 91 ? 17.230 -12.687 17.285 1.00 50.22 91 TYR A N 1
ATOM 718 C CA . TYR A 1 91 ? 17.734 -14.063 17.256 1.00 50.22 91 TYR A CA 1
ATOM 719 C C . TYR A 1 91 ? 18.503 -14.398 15.968 1.00 50.22 91 TYR A C 1
ATOM 721 O O . TYR A 1 91 ? 18.175 -15.313 15.223 1.00 50.22 91 TYR A O 1
ATOM 729 N N . SER A 1 92 ? 19.612 -13.691 15.741 1.00 49.53 92 SER A N 1
ATOM 730 C CA . SER A 1 92 ? 20.745 -14.251 14.991 1.00 49.53 92 SER A CA 1
ATOM 731 C C . SER A 1 92 ? 21.955 -14.362 15.919 1.00 49.53 92 SER A C 1
ATOM 733 O O . SER A 1 92 ? 23.016 -13.778 15.704 1.00 49.53 92 SER A O 1
ATOM 735 N N . SER A 1 93 ? 21.789 -15.112 17.011 1.00 49.41 93 SER A N 1
ATOM 736 C CA . SER A 1 93 ? 22.870 -15.536 17.907 1.00 49.41 93 SER A CA 1
ATOM 737 C C . SER A 1 93 ? 23.639 -16.718 17.295 1.00 49.41 93 SER A C 1
ATOM 739 O O . SER A 1 93 ? 23.753 -17.795 17.865 1.00 49.41 93 SER A O 1
ATOM 741 N N . GLY A 1 94 ? 24.203 -16.497 16.104 1.00 54.25 94 GLY A N 1
ATOM 742 C CA . GLY A 1 94 ? 25.223 -17.353 15.483 1.00 54.25 94 GLY A CA 1
ATOM 743 C C . GLY A 1 94 ? 26.659 -16.914 15.807 1.00 54.25 94 GLY A C 1
ATOM 744 O O . GLY A 1 94 ? 27.587 -17.257 15.078 1.00 54.25 94 GLY A O 1
ATOM 745 N N . GLY A 1 95 ? 26.852 -16.101 16.852 1.00 56.62 95 GLY A N 1
ATOM 746 C CA . GLY A 1 95 ? 28.126 -15.473 17.209 1.00 56.62 95 GLY A CA 1
ATOM 747 C C . GLY A 1 95 ? 28.720 -16.010 18.513 1.00 56.62 95 GLY A C 1
ATOM 748 O O . GLY A 1 95 ? 28.021 -16.192 19.505 1.00 56.62 95 GLY A O 1
ATOM 749 N N . LYS A 1 96 ? 30.032 -16.260 18.497 1.00 52.69 96 LYS A N 1
ATOM 750 C CA . LYS A 1 96 ? 30.849 -16.747 19.621 1.00 52.69 96 LYS A CA 1
ATOM 751 C C . LYS A 1 96 ? 30.813 -15.776 20.820 1.00 52.69 96 LYS A C 1
ATOM 753 O O . LYS A 1 96 ? 30.837 -14.567 20.632 1.00 52.69 96 LYS A O 1
ATOM 758 N N . PHE A 1 97 ? 30.802 -16.359 22.021 1.00 51.31 97 PHE A N 1
ATOM 759 C CA . PHE A 1 97 ? 30.791 -15.767 23.371 1.00 51.31 97 PHE A CA 1
ATOM 760 C C . PHE A 1 97 ? 31.520 -14.409 23.544 1.00 51.31 97 PHE A C 1
ATOM 762 O O . PHE A 1 97 ? 32.619 -14.269 23.001 1.00 51.31 97 PHE A O 1
ATOM 769 N N . PRO A 1 98 ? 31.003 -13.461 24.367 1.00 55.50 98 PRO A N 1
ATOM 770 C CA . PRO A 1 98 ? 29.832 -13.546 25.253 1.00 55.50 98 PRO A CA 1
ATOM 771 C C . PRO A 1 98 ? 28.600 -12.817 24.683 1.00 55.50 98 PRO A C 1
ATOM 773 O O . PRO A 1 98 ? 28.657 -11.628 24.380 1.00 55.50 98 PRO A O 1
ATOM 776 N N . ALA A 1 99 ? 27.472 -13.522 24.568 1.00 54.91 99 ALA A N 1
ATOM 777 C CA . ALA A 1 99 ? 26.184 -12.947 24.180 1.00 54.91 99 ALA A CA 1
ATOM 778 C C . ALA A 1 99 ? 25.286 -12.813 25.421 1.00 54.91 99 ALA A C 1
ATOM 780 O O . ALA A 1 99 ? 25.033 -13.807 26.097 1.00 54.91 99 ALA A O 1
ATOM 781 N N . GLY A 1 100 ? 24.828 -11.587 25.696 1.00 48.56 100 GLY A N 1
ATOM 782 C CA . GLY A 1 100 ? 23.910 -11.250 26.789 1.00 48.56 100 GLY A CA 1
ATOM 783 C C . GLY A 1 100 ? 24.568 -10.443 27.911 1.00 48.56 100 GLY A C 1
ATOM 784 O O . GLY A 1 100 ? 24.977 -11.004 28.920 1.00 48.56 100 GLY A O 1
ATOM 785 N N . CYS A 1 101 ? 24.644 -9.121 27.746 1.00 44.28 101 CYS A N 1
ATOM 786 C CA . CYS A 1 101 ? 24.750 -8.194 28.873 1.00 44.28 101 CYS A CA 1
ATOM 787 C C . CYS A 1 101 ? 23.458 -7.384 28.903 1.00 44.28 101 CYS A C 1
ATOM 789 O O . CYS A 1 101 ? 23.265 -6.525 28.043 1.00 44.28 101 CYS A O 1
ATOM 791 N N . ASP A 1 102 ? 22.603 -7.657 29.886 1.00 45.34 102 ASP A N 1
ATOM 792 C CA . ASP A 1 102 ? 21.587 -6.698 30.302 1.00 45.34 102 ASP A CA 1
ATOM 793 C C . ASP A 1 102 ? 22.272 -5.389 30.719 1.00 45.34 102 ASP A C 1
ATOM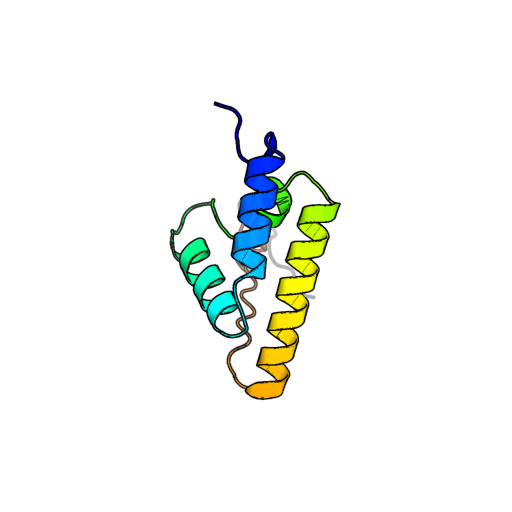 795 O O . ASP A 1 102 ? 23.267 -5.392 31.456 1.00 45.34 102 ASP A O 1
ATOM 799 N N . LYS A 1 103 ? 21.717 -4.273 30.251 1.00 43.25 103 LYS A N 1
ATOM 800 C CA . LYS A 1 103 ? 21.797 -2.959 30.888 1.00 43.25 103 LYS A CA 1
ATOM 801 C C . LYS A 1 103 ? 20.475 -2.240 30.701 1.00 43.25 103 LYS A C 1
ATOM 803 O O . LYS A 1 103 ? 19.965 -2.264 29.561 1.00 43.25 103 LYS A O 1
#